Protein AF-A0A1M7YYB9-F1 (afdb_monomer)

Sequence (138 aa):
MNHHRLGKPSGFTLIELIIVIALIALMSAVVVPRLWGSYSQLKQKKKLEAFWSEVRSEALKYNQAGESFLFDSQQEQWQLLAQKTQLEILPNHPDDQFVIRADGFTQHGEVHLLVLPEKIRWKITISMPDGSVHFARY

Structure (mmCIF, N/CA/C/O backbone):
data_AF-A0A1M7YYB9-F1
#
_entry.id   AF-A0A1M7YYB9-F1
#
loop_
_atom_site.group_PDB
_atom_site.id
_atom_site.type_symbol
_atom_site.label_atom_id
_atom_site.label_alt_id
_atom_site.label_comp_id
_atom_site.label_asym_id
_atom_site.label_entity_id
_atom_site.label_seq_id
_atom_site.pdbx_PDB_ins_code
_atom_site.Cartn_x
_atom_site.Cartn_y
_atom_site.Cartn_z
_atom_site.occupancy
_atom_site.B_iso_or_equiv
_atom_site.auth_seq_id
_atom_site.auth_comp_id
_atom_site.auth_asym_id
_atom_site.auth_atom_id
_atom_site.pdbx_PDB_model_num
ATOM 1 N N . MET A 1 1 ? 65.822 -27.241 -27.967 1.00 44.94 1 MET A N 1
ATOM 2 C CA . MET A 1 1 ? 65.559 -25.812 -28.255 1.00 44.94 1 MET A CA 1
ATOM 3 C C . MET A 1 1 ? 64.052 -25.620 -28.266 1.00 44.94 1 MET A C 1
ATOM 5 O O . MET A 1 1 ? 63.400 -26.099 -29.181 1.00 44.94 1 MET A O 1
ATOM 9 N N . ASN A 1 2 ? 63.493 -25.023 -27.209 1.00 48.59 2 ASN A N 1
ATOM 10 C CA . ASN A 1 2 ? 62.044 -24.925 -27.008 1.00 48.59 2 ASN A CA 1
ATOM 11 C C . ASN A 1 2 ? 61.558 -23.539 -27.442 1.00 48.59 2 ASN A C 1
ATOM 13 O O . ASN A 1 2 ? 61.880 -22.541 -26.802 1.00 48.59 2 ASN A O 1
ATOM 17 N N . HIS A 1 3 ? 60.772 -23.471 -28.517 1.00 56.78 3 HIS A N 1
ATOM 18 C CA . HIS A 1 3 ? 60.118 -22.239 -28.951 1.00 56.78 3 HIS A CA 1
ATOM 19 C C . HIS A 1 3 ? 58.853 -22.000 -28.116 1.00 56.78 3 HIS A C 1
ATOM 21 O O . HIS A 1 3 ? 57.798 -22.564 -28.397 1.00 56.78 3 HIS A O 1
ATOM 27 N N . HIS A 1 4 ? 58.944 -21.152 -27.090 1.00 61.09 4 HIS A N 1
ATOM 28 C CA . HIS A 1 4 ? 57.759 -20.560 -26.468 1.00 61.09 4 HIS A CA 1
ATOM 29 C C . HIS A 1 4 ? 57.131 -19.564 -27.453 1.00 61.09 4 HIS A C 1
ATOM 31 O O . HIS A 1 4 ? 57.660 -18.478 -27.684 1.00 61.09 4 HIS A O 1
ATOM 37 N N . ARG A 1 5 ? 56.001 -19.940 -28.059 1.00 67.38 5 ARG A N 1
ATOM 38 C CA . ARG A 1 5 ? 55.136 -18.999 -28.778 1.00 67.38 5 ARG A CA 1
ATOM 39 C C . ARG A 1 5 ? 54.394 -18.160 -27.740 1.00 67.38 5 ARG A C 1
ATOM 41 O O . ARG A 1 5 ? 53.404 -18.609 -27.175 1.00 67.38 5 ARG A O 1
ATOM 48 N N . LEU A 1 6 ? 54.893 -16.957 -27.477 1.00 66.06 6 LEU A N 1
ATOM 49 C CA . LEU A 1 6 ? 54.175 -15.950 -26.700 1.00 66.06 6 LEU A CA 1
ATOM 50 C C . LEU A 1 6 ? 52.933 -15.532 -27.500 1.00 66.06 6 LEU A C 1
ATOM 52 O O . LEU A 1 6 ? 53.046 -14.911 -28.558 1.00 66.06 6 LEU A O 1
ATOM 56 N N . GLY A 1 7 ? 51.752 -15.937 -27.028 1.00 66.69 7 GLY A N 1
ATOM 57 C CA . GLY A 1 7 ? 50.474 -15.483 -27.569 1.00 66.69 7 GLY A CA 1
ATOM 58 C C . GLY A 1 7 ? 50.398 -13.960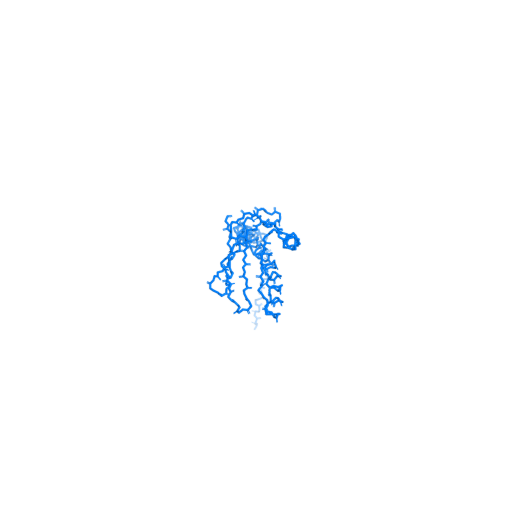 -27.502 1.00 66.69 7 GLY A C 1
ATOM 59 O O . GLY A 1 7 ? 50.664 -13.360 -26.463 1.00 66.69 7 GLY A O 1
ATOM 60 N N . LYS A 1 8 ? 50.094 -13.327 -28.634 1.00 70.88 8 LYS A N 1
ATOM 61 C CA . LYS A 1 8 ? 50.002 -11.871 -28.749 1.00 70.88 8 LYS A CA 1
ATOM 62 C C . LYS A 1 8 ? 48.779 -11.402 -27.944 1.00 70.88 8 LYS A C 1
ATOM 64 O O . LYS A 1 8 ? 47.698 -11.938 -28.187 1.00 70.88 8 LYS A O 1
ATOM 69 N N . PRO A 1 9 ? 48.902 -10.442 -27.012 1.00 64.06 9 PRO A N 1
ATOM 70 C CA . PRO A 1 9 ? 47.738 -9.923 -26.306 1.00 64.06 9 PRO A CA 1
ATOM 71 C C . PRO A 1 9 ? 46.824 -9.216 -27.316 1.00 64.06 9 PRO A C 1
ATOM 73 O O . PRO A 1 9 ? 47.234 -8.245 -27.954 1.00 64.06 9 PRO A O 1
ATOM 76 N N . SER A 1 10 ? 45.605 -9.728 -27.511 1.00 73.88 10 SER A N 1
ATOM 77 C CA . SER A 1 10 ? 44.586 -9.063 -28.323 1.00 73.88 10 SER A CA 1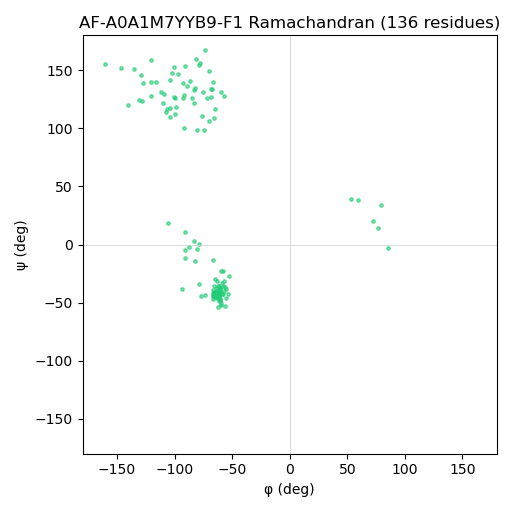
ATOM 78 C C . SER A 1 10 ? 44.001 -7.907 -27.514 1.00 73.88 10 SER A C 1
ATOM 80 O O . SER A 1 10 ? 43.334 -8.128 -26.504 1.00 73.88 10 SER A O 1
ATOM 82 N N . GLY A 1 11 ? 44.292 -6.676 -27.929 1.00 77.56 11 GLY A N 1
ATOM 83 C CA . GLY A 1 11 ? 43.651 -5.484 -27.380 1.00 77.56 11 GLY A CA 1
ATOM 84 C C . GLY A 1 11 ? 42.189 -5.399 -27.813 1.00 77.56 11 GLY A C 1
ATOM 85 O O . GLY A 1 11 ? 41.833 -5.860 -28.895 1.00 77.56 11 GLY A O 1
ATOM 86 N N . PHE A 1 12 ? 41.359 -4.802 -26.963 1.00 82.44 12 PHE A N 1
ATOM 87 C CA . PHE A 1 12 ? 39.955 -4.537 -27.261 1.00 82.44 12 PHE A CA 1
ATOM 88 C C . PHE A 1 12 ? 39.838 -3.477 -28.361 1.00 82.44 12 PHE A C 1
ATOM 90 O O . PHE A 1 12 ? 40.523 -2.451 -28.319 1.00 82.44 12 PHE A O 1
ATOM 97 N N . THR A 1 13 ? 38.987 -3.718 -29.351 1.00 91.31 13 THR A N 1
ATOM 98 C CA . THR A 1 13 ? 38.773 -2.790 -30.463 1.00 91.31 13 THR A CA 1
ATOM 99 C C . THR A 1 13 ? 37.640 -1.808 -30.161 1.00 91.31 13 THR A C 1
ATOM 101 O O . THR A 1 13 ? 36.701 -2.096 -29.419 1.00 91.31 13 THR A O 1
ATOM 104 N N . LEU A 1 14 ? 37.687 -0.627 -30.784 1.00 93.38 14 LEU A N 1
ATOM 105 C CA . LEU A 1 14 ? 36.615 0.366 -30.661 1.00 93.38 14 LEU A CA 1
ATOM 106 C C . LEU A 1 14 ? 35.272 -0.172 -31.187 1.00 93.38 14 LEU A C 1
ATOM 108 O O . LEU A 1 14 ? 34.222 0.131 -30.626 1.00 93.38 14 LEU A O 1
ATOM 112 N N . ILE A 1 15 ? 35.304 -0.983 -32.248 1.00 93.81 15 ILE A N 1
ATOM 113 C CA . ILE A 1 15 ? 34.095 -1.570 -32.831 1.00 93.81 15 ILE A CA 1
ATOM 114 C C . ILE A 1 15 ? 33.438 -2.574 -31.878 1.00 93.81 15 ILE A C 1
ATOM 116 O O . ILE A 1 15 ? 32.217 -2.557 -31.739 1.00 93.81 15 ILE A O 1
ATOM 120 N N . GLU A 1 16 ? 34.223 -3.383 -31.160 1.00 92.94 16 GLU A N 1
ATOM 121 C CA . GLU A 1 16 ? 33.697 -4.279 -30.124 1.00 92.94 16 GLU A CA 1
ATOM 122 C C . GLU A 1 16 ? 33.003 -3.488 -29.013 1.00 92.94 16 GLU A C 1
ATOM 124 O O . GLU A 1 16 ? 31.903 -3.859 -28.604 1.00 92.94 16 GLU A O 1
ATOM 129 N N . LEU A 1 17 ? 33.568 -2.349 -28.588 1.00 94.00 17 LEU A N 1
ATOM 130 C CA . LEU A 1 17 ? 32.912 -1.481 -27.607 1.00 94.00 17 LEU A CA 1
ATOM 131 C C . LEU A 1 17 ? 31.561 -0.975 -28.114 1.00 94.00 17 LEU A C 1
ATOM 133 O O . LEU A 1 17 ? 30.568 -1.041 -27.393 1.00 94.00 17 LEU A O 1
ATOM 137 N N . ILE A 1 18 ? 31.530 -0.474 -29.352 1.00 96.88 18 ILE A N 1
ATOM 138 C CA . ILE A 1 18 ? 30.331 0.111 -29.961 1.00 96.88 18 ILE A CA 1
ATOM 139 C C . ILE A 1 18 ? 29.223 -0.937 -30.099 1.00 96.88 18 ILE A C 1
ATOM 141 O O . ILE A 1 18 ? 28.062 -0.652 -29.806 1.00 96.88 18 ILE A O 1
ATOM 145 N N . ILE A 1 19 ? 29.567 -2.164 -30.491 1.00 96.25 19 ILE A N 1
ATOM 146 C CA . ILE A 1 19 ? 28.597 -3.259 -30.581 1.00 96.25 19 ILE A CA 1
ATOM 147 C C . ILE A 1 19 ? 28.047 -3.599 -29.191 1.00 96.25 19 ILE A C 1
ATOM 149 O O . ILE A 1 19 ? 26.835 -3.730 -29.034 1.00 96.25 19 ILE A O 1
ATOM 153 N N . VAL A 1 20 ? 28.900 -3.682 -28.165 1.00 96.44 20 VAL A N 1
ATOM 154 C CA . VAL A 1 20 ? 28.463 -3.979 -26.791 1.00 96.44 20 VAL A CA 1
ATOM 155 C C . VAL A 1 20 ? 27.515 -2.904 -26.261 1.00 96.44 20 VAL A C 1
ATOM 157 O O . VAL A 1 20 ? 26.437 -3.237 -25.770 1.00 96.44 20 VAL A O 1
ATOM 160 N N . ILE A 1 21 ? 27.856 -1.619 -26.398 1.00 96.62 21 ILE A N 1
ATOM 161 C CA . ILE A 1 21 ? 26.969 -0.537 -25.938 1.00 96.62 21 ILE A CA 1
ATOM 162 C C . ILE A 1 21 ? 25.663 -0.497 -26.740 1.00 96.62 21 ILE A C 1
ATOM 164 O O . ILE A 1 21 ? 24.609 -0.253 -26.156 1.00 96.62 21 ILE A O 1
ATOM 168 N N . ALA A 1 22 ? 25.700 -0.794 -28.046 1.00 97.25 22 ALA A N 1
ATOM 169 C CA . ALA A 1 22 ? 24.500 -0.866 -28.874 1.00 97.25 22 ALA A CA 1
ATOM 170 C C . ALA A 1 22 ? 23.575 -2.002 -28.413 1.00 97.25 22 ALA A C 1
ATOM 172 O O . ALA A 1 22 ? 22.371 -1.799 -28.267 1.00 97.25 22 ALA A O 1
ATOM 173 N N . LEU A 1 23 ? 24.133 -3.176 -28.104 1.00 97.69 23 LEU A N 1
ATOM 174 C CA . LEU A 1 23 ? 23.375 -4.305 -27.562 1.00 97.69 23 LEU A CA 1
ATOM 175 C C . LEU A 1 23 ? 22.790 -3.994 -26.176 1.00 97.69 23 LEU A C 1
ATOM 177 O O . LEU A 1 23 ? 21.615 -4.278 -25.938 1.00 97.69 23 LEU A O 1
ATOM 181 N N . ILE A 1 24 ? 23.556 -3.354 -25.284 1.00 97.06 24 ILE A N 1
ATOM 182 C CA . ILE A 1 24 ? 23.062 -2.922 -23.964 1.00 97.06 24 ILE A CA 1
ATOM 183 C C . ILE A 1 24 ? 21.912 -1.923 -24.119 1.00 97.06 24 ILE A C 1
ATOM 185 O O . ILE A 1 24 ? 20.905 -2.042 -23.417 1.00 97.06 24 ILE A O 1
ATOM 189 N N . ALA A 1 25 ? 22.025 -0.962 -25.039 1.00 97.00 25 ALA A N 1
ATOM 190 C CA . ALA A 1 25 ? 20.979 0.022 -25.296 1.00 97.00 25 ALA A CA 1
ATOM 191 C C . ALA A 1 25 ? 19.694 -0.641 -25.815 1.00 97.00 25 ALA A C 1
ATOM 193 O O . ALA A 1 25 ? 18.608 -0.357 -25.305 1.00 97.00 25 ALA A O 1
ATOM 194 N N . LEU A 1 26 ? 19.818 -1.578 -26.762 1.00 96.62 26 LEU A N 1
ATOM 195 C CA . LEU A 1 26 ? 18.691 -2.343 -27.301 1.00 96.62 26 LEU A CA 1
ATOM 196 C C . LEU A 1 26 ? 17.974 -3.152 -26.211 1.00 96.62 26 LEU A C 1
ATOM 198 O O . LEU A 1 26 ? 16.748 -3.109 -26.116 1.00 96.62 26 LEU A O 1
ATOM 202 N N . MET A 1 27 ? 18.720 -3.851 -25.351 1.00 96.50 27 MET A N 1
ATOM 203 C CA . MET A 1 27 ? 18.129 -4.606 -24.239 1.00 96.50 27 MET A CA 1
ATOM 204 C C . MET A 1 27 ? 17.470 -3.679 -23.209 1.00 96.50 27 MET A C 1
ATOM 206 O O . MET A 1 27 ? 16.337 -3.915 -22.780 1.00 96.50 27 MET A O 1
ATOM 210 N N . SER A 1 28 ? 18.154 -2.595 -22.836 1.00 96.25 28 SER A N 1
ATOM 211 C CA . SER A 1 28 ? 17.677 -1.643 -21.825 1.00 96.25 28 SER A CA 1
ATOM 212 C C . SER A 1 28 ? 16.376 -0.959 -22.243 1.00 96.25 28 SER A C 1
ATOM 214 O O . SER A 1 28 ? 15.506 -0.757 -21.396 1.00 96.25 28 SER A O 1
ATOM 216 N N . ALA A 1 29 ? 16.201 -0.678 -23.539 1.00 94.56 29 ALA A N 1
ATOM 217 C CA . ALA A 1 29 ? 14.987 -0.066 -24.079 1.00 94.56 29 ALA A CA 1
ATOM 218 C C . ALA A 1 29 ? 13.710 -0.872 -23.769 1.00 94.56 29 ALA A C 1
ATOM 220 O O . ALA A 1 29 ? 12.646 -0.287 -23.577 1.00 94.56 29 ALA A O 1
ATOM 221 N N . VAL A 1 30 ? 13.807 -2.203 -23.671 1.00 93.38 30 VAL A N 1
ATOM 222 C CA . VAL A 1 30 ? 12.660 -3.078 -23.370 1.00 93.38 30 VAL A CA 1
ATOM 223 C C . VAL A 1 30 ? 12.537 -3.365 -21.872 1.00 93.38 30 VAL A C 1
ATOM 225 O O . VAL A 1 30 ? 11.428 -3.435 -21.336 1.00 93.38 30 VAL A O 1
ATOM 228 N N . VAL A 1 31 ? 13.663 -3.546 -21.181 1.00 93.50 31 VAL A N 1
ATOM 229 C CA . VAL A 1 31 ? 13.679 -3.989 -19.778 1.00 93.50 31 VAL A CA 1
ATOM 230 C C . VAL A 1 31 ? 13.329 -2.856 -18.812 1.00 93.50 31 VAL A C 1
ATOM 232 O O . VAL A 1 31 ? 12.514 -3.057 -17.909 1.00 93.50 31 VAL A O 1
ATOM 235 N N . VAL A 1 32 ? 13.890 -1.658 -19.002 1.00 92.81 32 VAL A N 1
ATOM 236 C CA . VAL A 1 32 ? 13.733 -0.538 -18.056 1.00 92.81 32 VAL A CA 1
ATOM 237 C C . VAL A 1 32 ? 12.265 -0.118 -17.868 1.00 92.81 32 VAL A C 1
ATOM 239 O O . VAL A 1 32 ? 11.832 -0.037 -16.714 1.00 92.81 32 VAL A O 1
ATOM 242 N N . PRO A 1 33 ? 11.446 0.071 -18.927 1.00 89.44 33 PRO A N 1
ATOM 243 C CA . PRO A 1 33 ? 10.039 0.447 -18.755 1.00 89.44 33 PRO A CA 1
ATOM 244 C C . PRO A 1 33 ? 9.224 -0.594 -17.974 1.00 89.44 33 PRO A C 1
ATOM 246 O O . PRO A 1 33 ? 8.379 -0.237 -17.151 1.00 89.44 33 PRO A O 1
ATOM 249 N N . ARG A 1 34 ? 9.502 -1.889 -18.187 1.00 88.94 34 ARG A N 1
ATOM 250 C CA . ARG A 1 34 ? 8.823 -2.988 -17.481 1.00 88.94 34 ARG A CA 1
ATOM 251 C C . ARG A 1 34 ? 9.144 -2.980 -15.988 1.00 88.94 34 ARG A C 1
ATOM 253 O O . ARG A 1 34 ? 8.238 -3.111 -15.168 1.00 88.94 34 ARG A O 1
ATOM 260 N N . LEU A 1 35 ? 10.416 -2.787 -15.636 1.00 89.88 35 LEU A N 1
ATOM 261 C CA . LEU A 1 35 ? 10.846 -2.709 -14.239 1.00 89.88 35 LEU A CA 1
ATOM 262 C C . LEU A 1 35 ? 10.238 -1.501 -13.521 1.00 89.88 35 LEU A C 1
ATOM 264 O O . LEU A 1 35 ? 9.808 -1.628 -12.375 1.00 89.88 35 LEU A O 1
ATOM 268 N N . TRP A 1 36 ? 10.148 -0.353 -14.197 1.00 89.19 36 TRP A N 1
ATOM 269 C CA . TRP A 1 36 ? 9.558 0.854 -13.620 1.00 89.19 36 TRP A CA 1
ATOM 270 C C . TRP A 1 36 ? 8.085 0.660 -13.239 1.00 89.19 36 TRP A C 1
ATOM 272 O O . TRP A 1 36 ? 7.667 1.035 -12.140 1.00 89.19 36 TRP A O 1
ATOM 282 N N . GLY A 1 37 ? 7.308 0.008 -14.112 1.00 86.12 37 GLY A N 1
ATOM 283 C CA . GLY A 1 37 ? 5.915 -0.348 -13.840 1.00 86.12 37 GLY A CA 1
ATOM 284 C C . GLY A 1 37 ? 5.776 -1.188 -12.569 1.00 86.12 37 GLY A C 1
ATOM 285 O O . GLY A 1 37 ? 5.059 -0.794 -11.647 1.00 86.12 37 GLY A O 1
ATOM 286 N N . SER A 1 38 ? 6.523 -2.290 -12.470 1.00 86.88 38 SER A N 1
ATOM 287 C CA . SER A 1 38 ? 6.508 -3.167 -11.291 1.00 86.88 38 SER A CA 1
ATOM 288 C C . SER A 1 38 ? 6.959 -2.449 -10.018 1.00 86.88 38 SER A C 1
ATOM 290 O O . SER A 1 38 ? 6.319 -2.571 -8.974 1.00 86.88 38 SER A O 1
ATOM 292 N N . TYR A 1 39 ? 8.025 -1.650 -10.097 1.00 88.94 39 TYR A N 1
ATOM 293 C CA . TYR A 1 39 ? 8.540 -0.903 -8.951 1.00 88.94 39 TYR A CA 1
ATOM 294 C C . TYR A 1 39 ? 7.515 0.099 -8.407 1.00 88.94 39 TYR A C 1
ATOM 296 O O . TYR A 1 39 ? 7.312 0.183 -7.194 1.00 88.94 39 TYR A O 1
ATOM 304 N N . SER A 1 40 ? 6.819 0.818 -9.294 1.00 88.88 40 SER A N 1
ATOM 305 C CA . SER A 1 40 ? 5.780 1.772 -8.893 1.00 88.88 40 SER A CA 1
ATOM 306 C C . SER A 1 40 ? 4.622 1.093 -8.152 1.00 88.88 40 SER A C 1
ATOM 308 O O . SER A 1 40 ? 4.193 1.581 -7.108 1.00 88.88 40 SER A O 1
ATOM 310 N N . GLN A 1 41 ? 4.179 -0.080 -8.618 1.00 89.69 41 GLN A N 1
ATOM 311 C CA . GLN A 1 41 ? 3.119 -0.851 -7.965 1.00 89.69 41 GLN A CA 1
ATOM 312 C C . GLN A 1 41 ? 3.550 -1.371 -6.592 1.00 89.69 41 GLN A C 1
ATOM 314 O O . GLN A 1 41 ? 2.780 -1.292 -5.639 1.00 89.69 41 GLN A O 1
ATOM 319 N N . LEU A 1 42 ? 4.785 -1.865 -6.462 1.00 90.62 42 LEU A N 1
ATOM 320 C CA . LEU A 1 42 ? 5.326 -2.300 -5.172 1.00 90.62 42 LEU A CA 1
ATOM 321 C C . LEU A 1 42 ? 5.412 -1.136 -4.183 1.00 90.62 42 LEU A C 1
ATOM 323 O O . LEU A 1 42 ? 5.057 -1.291 -3.017 1.00 90.62 42 LEU A O 1
ATOM 327 N N . LYS A 1 43 ? 5.841 0.044 -4.644 1.00 92.56 43 LYS A N 1
ATOM 328 C CA . LYS A 1 43 ? 5.878 1.254 -3.817 1.00 92.56 43 LYS A CA 1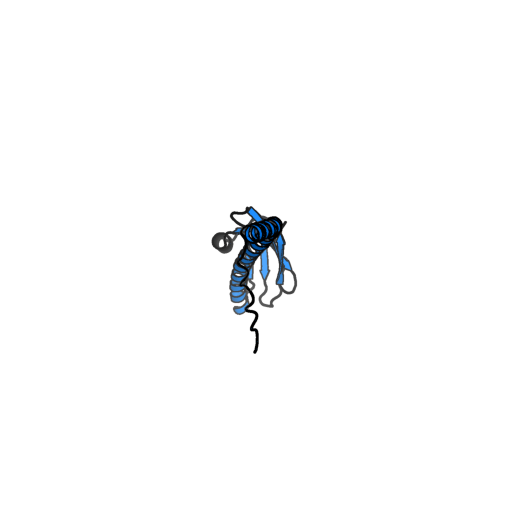
ATOM 329 C C . LYS A 1 43 ? 4.479 1.658 -3.344 1.00 92.56 43 LYS A C 1
ATOM 331 O O . LYS A 1 43 ? 4.333 2.034 -2.187 1.00 92.56 43 LYS A O 1
ATOM 336 N N . GLN A 1 44 ? 3.466 1.554 -4.208 1.00 93.00 44 GLN A N 1
ATOM 337 C CA . GLN A 1 44 ? 2.067 1.795 -3.835 1.00 93.00 44 GLN A CA 1
ATOM 338 C C . GLN A 1 44 ? 1.607 0.787 -2.780 1.00 93.00 44 GLN A C 1
ATOM 340 O O . GLN A 1 44 ? 1.204 1.202 -1.699 1.00 93.00 44 GLN A O 1
ATOM 345 N N . LYS A 1 45 ? 1.759 -0.520 -3.035 1.00 92.62 45 LYS A N 1
ATOM 346 C CA . LYS A 1 45 ? 1.378 -1.580 -2.085 1.00 92.62 45 LYS A CA 1
ATOM 347 C C . LYS A 1 45 ? 2.016 -1.396 -0.711 1.00 92.62 45 LYS A C 1
ATOM 349 O O . LYS A 1 45 ? 1.311 -1.468 0.283 1.00 92.62 45 LYS A O 1
ATOM 354 N N . LYS A 1 46 ? 3.302 -1.042 -0.650 1.00 94.06 46 LYS A N 1
ATOM 355 C CA . LYS A 1 46 ? 3.989 -0.751 0.619 1.00 94.06 46 LYS A CA 1
ATOM 356 C C . LYS A 1 46 ? 3.333 0.373 1.426 1.00 94.06 46 LYS A C 1
ATOM 358 O O . LYS A 1 46 ? 3.321 0.297 2.649 1.00 94.06 46 LYS A O 1
ATOM 363 N N . LYS A 1 47 ? 2.794 1.412 0.775 1.00 94.19 47 LYS A N 1
ATOM 364 C CA . LYS A 1 47 ? 2.060 2.485 1.473 1.00 94.19 47 LYS A CA 1
ATOM 365 C C . LYS A 1 47 ? 0.761 1.958 2.076 1.00 94.19 47 LYS A C 1
ATOM 367 O O . LYS A 1 47 ? 0.471 2.254 3.229 1.00 94.19 47 LYS A O 1
ATOM 372 N N . LEU A 1 48 ? 0.016 1.153 1.314 1.00 94.25 48 LEU A N 1
ATOM 373 C CA . LEU A 1 48 ? -1.218 0.523 1.788 1.00 94.25 48 LEU A CA 1
ATOM 374 C C . LEU A 1 48 ? -0.945 -0.441 2.945 1.00 94.25 48 LEU A C 1
ATOM 376 O O . LEU A 1 48 ? -1.672 -0.429 3.929 1.00 94.25 48 LEU A O 1
ATOM 380 N N . GLU A 1 49 ? 0.115 -1.241 2.845 1.00 94.50 49 GLU A N 1
ATOM 381 C CA . GLU A 1 49 ? 0.554 -2.151 3.904 1.00 94.50 49 GLU A CA 1
ATOM 382 C C . GLU A 1 49 ? 0.962 -1.387 5.166 1.00 94.50 49 GLU A C 1
ATOM 384 O O . GLU A 1 49 ? 0.582 -1.789 6.259 1.00 94.50 49 GLU A O 1
ATOM 389 N N . ALA A 1 50 ? 1.682 -0.267 5.033 1.00 94.94 50 ALA A N 1
ATOM 390 C CA . ALA A 1 50 ? 2.058 0.573 6.168 1.00 94.94 50 ALA A CA 1
ATOM 391 C C . ALA A 1 50 ? 0.832 1.185 6.862 1.00 94.94 50 ALA A C 1
ATOM 393 O O . ALA A 1 50 ? 0.733 1.133 8.086 1.00 94.94 50 ALA A O 1
ATOM 394 N N . PHE A 1 51 ? -0.120 1.711 6.085 1.00 95.06 51 PHE A N 1
ATOM 395 C CA . PHE A 1 51 ? -1.394 2.204 6.606 1.00 95.06 51 PHE A CA 1
ATOM 396 C C . PHE A 1 51 ? -2.167 1.095 7.328 1.00 95.06 51 PHE A C 1
ATOM 398 O O . PHE A 1 51 ? -2.529 1.247 8.493 1.00 95.06 51 PHE A O 1
ATOM 405 N N . TRP A 1 52 ? -2.361 -0.049 6.666 1.00 93.69 52 TRP A N 1
ATOM 406 C CA . TRP A 1 52 ? -3.101 -1.174 7.230 1.00 93.69 52 TRP A CA 1
ATOM 407 C C . TRP A 1 52 ? -2.428 -1.756 8.475 1.00 93.69 52 TRP A C 1
ATOM 409 O O . TRP A 1 52 ? -3.107 -2.127 9.428 1.00 93.69 52 TRP A O 1
ATOM 419 N N . SER A 1 53 ? -1.097 -1.821 8.497 1.00 94.12 53 SER A N 1
ATOM 420 C CA . SER A 1 53 ? -0.342 -2.300 9.654 1.00 94.12 53 SER A CA 1
ATOM 421 C C . SER A 1 53 ? -0.588 -1.439 10.889 1.00 94.12 53 SER A C 1
ATOM 423 O O . SER A 1 53 ? -0.667 -1.981 11.988 1.00 94.12 53 SER A O 1
ATOM 425 N N . GLU A 1 54 ? -0.719 -0.122 10.730 1.00 93.88 54 GLU A N 1
ATOM 426 C CA . GLU A 1 54 ? -1.009 0.778 11.847 1.00 93.88 54 GLU A CA 1
ATOM 427 C C . GLU A 1 54 ? -2.470 0.655 12.300 1.00 93.88 54 GLU A C 1
ATOM 429 O O . GLU A 1 54 ? -2.722 0.498 13.492 1.00 93.88 54 GLU A O 1
ATOM 434 N N . VAL A 1 55 ? -3.428 0.598 11.363 1.00 92.88 55 VAL A N 1
ATOM 435 C CA . VAL A 1 55 ? -4.846 0.322 11.681 1.00 92.88 55 VAL A CA 1
ATOM 436 C C . VAL A 1 55 ? -4.981 -0.989 12.458 1.00 92.88 55 VAL A C 1
ATOM 438 O O . VAL A 1 55 ? -5.650 -1.053 13.487 1.00 92.88 55 VAL A O 1
ATOM 441 N N 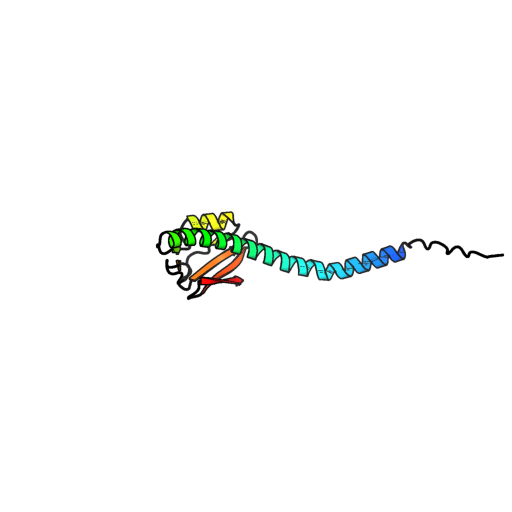. ARG A 1 56 ? -4.293 -2.041 12.003 1.00 91.38 56 ARG A N 1
ATOM 442 C CA . ARG A 1 56 ? -4.284 -3.346 12.665 1.00 91.38 56 ARG A CA 1
ATOM 443 C C . ARG A 1 56 ? -3.615 -3.288 14.036 1.00 91.38 56 ARG A C 1
ATOM 445 O O . ARG A 1 56 ? -4.107 -3.923 14.961 1.00 91.38 56 ARG A O 1
ATOM 452 N N . SER A 1 57 ? -2.506 -2.564 14.169 1.00 92.12 57 SER A N 1
ATOM 453 C CA . SER A 1 57 ? -1.819 -2.362 15.450 1.00 92.12 57 SER A CA 1
ATOM 454 C C . SER A 1 57 ? -2.750 -1.722 16.479 1.00 92.12 57 SER A C 1
ATOM 456 O O . SER A 1 57 ? -2.823 -2.185 17.616 1.00 92.12 57 SER A O 1
ATOM 458 N N . GLU A 1 58 ? -3.525 -0.721 16.065 1.00 91.94 58 GLU A N 1
ATOM 459 C CA . GLU A 1 58 ? -4.516 -0.086 16.928 1.00 91.94 58 GLU A CA 1
ATOM 460 C C . GLU A 1 58 ? -5.656 -1.049 17.278 1.00 91.94 58 GLU A C 1
ATOM 462 O O . GLU A 1 58 ? -5.958 -1.233 18.453 1.00 91.94 58 GLU A O 1
ATOM 467 N N . ALA A 1 59 ? -6.212 -1.764 16.295 1.00 90.12 59 ALA A N 1
ATOM 468 C CA . ALA A 1 59 ? -7.249 -2.771 16.528 1.00 90.12 59 ALA A CA 1
ATOM 469 C C . ALA A 1 59 ? -6.817 -3.861 17.526 1.00 90.12 59 ALA A C 1
ATOM 471 O O . ALA A 1 59 ? -7.615 -4.325 18.341 1.00 90.12 59 ALA A O 1
ATOM 472 N N . LEU A 1 60 ? -5.541 -4.263 17.500 1.00 89.50 60 LEU A N 1
ATOM 473 C CA . LEU A 1 60 ? -4.991 -5.230 18.450 1.00 89.50 60 LEU A CA 1
ATOM 474 C C . LEU A 1 60 ? -5.030 -4.723 19.898 1.00 89.50 60 LEU A C 1
ATOM 476 O O . LEU A 1 60 ? -5.209 -5.543 20.796 1.00 89.50 60 LEU A O 1
ATOM 4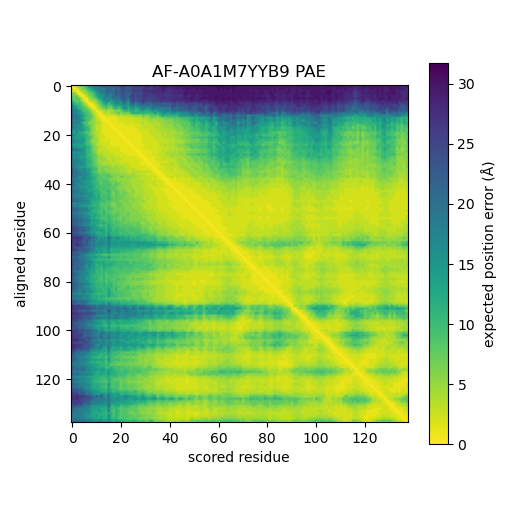80 N N . LYS A 1 61 ? -4.911 -3.411 20.143 1.00 91.31 61 LYS A N 1
ATOM 481 C CA . LYS A 1 61 ? -5.006 -2.840 21.499 1.00 91.31 61 LYS A CA 1
ATOM 482 C C . LYS A 1 61 ? -6.415 -2.993 22.073 1.00 91.31 61 LYS A C 1
ATOM 484 O O . LYS A 1 61 ? -6.552 -3.412 23.218 1.00 91.31 61 LYS A O 1
ATOM 489 N N . TYR A 1 62 ? -7.445 -2.735 21.264 1.00 89.69 62 TYR A N 1
ATOM 490 C CA . TYR A 1 62 ? -8.845 -2.947 21.657 1.00 89.69 62 TYR A CA 1
ATOM 491 C C . TYR A 1 62 ? -9.124 -4.424 21.939 1.00 89.69 62 TYR A C 1
ATOM 493 O O . TYR A 1 62 ? -9.648 -4.766 22.996 1.00 89.69 62 TYR A O 1
ATOM 501 N N . ASN A 1 63 ? -8.664 -5.316 21.057 1.00 85.81 63 ASN A N 1
ATOM 502 C CA . ASN A 1 63 ? -8.827 -6.757 21.254 1.00 85.81 63 ASN A CA 1
ATOM 503 C C . ASN A 1 63 ? -8.136 -7.255 22.538 1.00 85.81 63 ASN A C 1
ATOM 505 O O . ASN A 1 63 ? -8.696 -8.084 23.251 1.00 85.81 63 ASN A O 1
ATOM 509 N N . GLN A 1 64 ? -6.948 -6.735 22.874 1.00 87.38 64 GLN A N 1
ATOM 510 C CA . GLN A 1 64 ? -6.257 -7.053 24.134 1.00 87.38 64 GLN A CA 1
ATOM 511 C C . GLN A 1 64 ? -7.015 -6.560 25.374 1.00 87.38 64 GLN A C 1
ATOM 513 O O . GLN A 1 64 ? -6.921 -7.186 26.428 1.00 87.38 64 GLN A O 1
ATOM 518 N N . ALA A 1 65 ? -7.780 -5.474 25.249 1.00 89.12 65 ALA A N 1
ATOM 519 C CA . ALA A 1 65 ? -8.670 -4.972 26.293 1.00 89.12 65 ALA A CA 1
ATOM 520 C C . ALA A 1 65 ? -10.017 -5.723 26.362 1.00 89.12 65 ALA A C 1
ATOM 522 O O . ALA A 1 65 ? -10.818 -5.461 27.256 1.00 89.12 65 ALA A O 1
ATOM 523 N N . GLY A 1 66 ? -10.270 -6.669 25.447 1.00 88.25 66 GLY A N 1
ATOM 524 C CA . GLY A 1 66 ? -11.552 -7.368 25.329 1.00 88.25 66 GLY A CA 1
ATOM 525 C C . GLY A 1 66 ? -12.650 -6.535 24.657 1.00 88.25 66 GLY A C 1
ATOM 526 O O . GLY A 1 66 ? -13.824 -6.897 24.727 1.00 88.25 66 GLY A O 1
ATOM 527 N N . GLU A 1 67 ? -12.285 -5.433 24.002 1.00 91.06 67 GLU A N 1
ATOM 528 C CA . GLU A 1 67 ? -13.198 -4.520 23.320 1.00 91.06 67 GLU A CA 1
ATOM 529 C C . GLU A 1 67 ? -13.202 -4.762 21.807 1.00 91.06 67 GLU A C 1
ATOM 531 O O . GLU A 1 67 ? -12.226 -5.229 21.221 1.00 91.06 67 GLU A O 1
ATOM 536 N N . SER A 1 68 ? -14.324 -4.443 21.158 1.00 89.44 68 SER A N 1
ATOM 537 C CA . SER A 1 68 ? -14.408 -4.500 19.696 1.00 89.44 68 SER A CA 1
ATOM 538 C C . SER A 1 68 ? -13.854 -3.215 19.096 1.00 89.44 68 SER A C 1
ATOM 540 O O . SER A 1 68 ? -14.219 -2.118 19.510 1.00 89.44 68 SER A O 1
ATOM 542 N N . PHE A 1 69 ? -13.009 -3.355 18.086 1.00 91.31 69 PHE A N 1
ATOM 543 C CA . PHE A 1 69 ? -12.501 -2.239 17.311 1.00 91.31 69 PHE A CA 1
ATOM 544 C C . PHE A 1 69 ? -13.490 -1.873 16.203 1.00 91.31 69 PHE A C 1
ATOM 546 O O . PHE A 1 69 ? -13.852 -2.724 15.389 1.00 91.31 69 PHE A O 1
ATOM 553 N N . LEU A 1 70 ? -13.893 -0.603 16.155 1.00 90.94 70 LEU A N 1
ATOM 554 C CA . LEU A 1 70 ? -14.675 -0.029 15.064 1.00 90.94 70 LEU A CA 1
ATOM 555 C C . LEU A 1 70 ? -13.769 0.878 14.234 1.00 90.94 70 LEU A C 1
ATOM 557 O O . LEU A 1 70 ? -13.292 1.908 14.714 1.00 90.94 70 LEU A O 1
ATOM 561 N N . PHE A 1 71 ? -13.576 0.510 12.976 1.00 92.12 71 PHE A N 1
ATOM 562 C CA . PHE A 1 71 ? -13.024 1.412 11.984 1.00 92.12 71 PHE A CA 1
ATOM 563 C C . PHE A 1 71 ? -14.154 2.183 11.316 1.00 92.12 71 PHE A C 1
ATOM 565 O O . PHE A 1 71 ? -15.158 1.594 10.919 1.00 92.12 71 PHE A O 1
ATOM 572 N N . ASP A 1 72 ? -13.950 3.482 11.142 1.00 90.56 72 ASP A N 1
ATOM 573 C CA . ASP A 1 72 ? -14.839 4.351 10.383 1.00 90.56 72 ASP A CA 1
ATOM 574 C C . ASP A 1 72 ? -13.990 5.333 9.580 1.00 90.56 72 ASP A C 1
ATOM 576 O O . ASP A 1 72 ? -13.213 6.106 10.145 1.00 90.56 72 ASP A O 1
ATOM 580 N N . SER A 1 73 ? -14.140 5.286 8.257 1.00 87.75 73 SER A N 1
ATOM 581 C CA . SER A 1 73 ? -13.386 6.089 7.294 1.00 87.75 73 SER A CA 1
ATOM 582 C C . SER A 1 73 ? -13.426 7.594 7.592 1.00 87.75 73 SER A C 1
ATOM 584 O O . SER A 1 73 ? -12.483 8.312 7.253 1.00 87.75 73 SER A O 1
ATOM 586 N N . GLN A 1 74 ? -14.480 8.082 8.253 1.00 89.12 74 GLN A N 1
ATOM 587 C CA . GLN A 1 74 ? -14.675 9.499 8.547 1.00 89.12 74 GLN A CA 1
ATOM 588 C C . GLN A 1 74 ? -13.907 9.981 9.784 1.00 89.12 74 GLN A C 1
ATOM 590 O O . GLN A 1 74 ? -13.758 11.190 9.974 1.00 89.12 74 GLN A O 1
ATOM 595 N N . GLN A 1 75 ? -13.390 9.076 10.621 1.00 90.62 75 GLN A N 1
ATOM 596 C CA . GLN A 1 75 ? -12.667 9.479 11.826 1.00 90.62 75 GLN A CA 1
ATOM 597 C C . GLN A 1 75 ? -11.345 10.174 11.472 1.00 90.62 75 GLN A C 1
ATOM 599 O O . GLN A 1 75 ? -10.531 9.674 10.689 1.00 90.62 75 GLN A O 1
ATOM 604 N N . GLU A 1 76 ? -11.093 11.308 12.131 1.00 91.19 76 GLU A N 1
ATOM 605 C CA . GLU A 1 76 ? -9.920 12.157 11.889 1.00 91.19 76 GLU A CA 1
ATOM 606 C C . GLU A 1 76 ? -8.596 11.389 12.033 1.00 91.19 76 GLU A C 1
ATOM 608 O O . GLU A 1 76 ? -7.684 11.567 11.226 1.00 91.19 76 GLU A O 1
ATOM 613 N N . GLN A 1 77 ? -8.503 10.470 12.999 1.00 91.94 77 GLN A N 1
ATOM 614 C CA . GLN A 1 77 ? -7.298 9.667 13.225 1.00 91.94 77 GLN A CA 1
ATOM 615 C C . GLN A 1 77 ? -6.863 8.868 11.984 1.00 91.94 77 GLN A C 1
ATOM 617 O O . GLN A 1 77 ? -5.673 8.823 11.661 1.00 91.94 77 GLN A O 1
ATOM 622 N N . TRP A 1 78 ? -7.815 8.294 11.240 1.00 92.44 78 TRP A N 1
ATOM 623 C CA . TRP A 1 78 ? -7.522 7.495 10.049 1.00 92.44 78 TRP A CA 1
ATOM 624 C C . TRP A 1 78 ? -7.216 8.374 8.847 1.00 92.44 78 TRP A C 1
ATOM 626 O O . TRP A 1 78 ? -6.332 8.042 8.057 1.00 92.44 78 TRP A O 1
ATOM 636 N N . GLN A 1 79 ? -7.873 9.528 8.750 1.00 91.19 79 GLN A N 1
ATOM 637 C CA . GLN A 1 79 ? -7.590 10.529 7.725 1.00 91.19 79 GLN A CA 1
ATOM 638 C C . GLN A 1 79 ? -6.162 11.077 7.861 1.00 91.19 79 GLN A C 1
ATOM 640 O O . GLN A 1 79 ? -5.417 11.133 6.881 1.00 91.19 79 GLN A O 1
ATOM 645 N N . LEU A 1 80 ? -5.734 11.405 9.083 1.00 92.56 80 LEU A N 1
ATOM 646 C CA . LEU A 1 80 ? -4.370 11.859 9.368 1.00 92.56 80 LEU A CA 1
ATOM 647 C C . LEU A 1 80 ? -3.334 10.758 9.111 1.00 92.56 80 LEU A C 1
ATOM 649 O O . LEU A 1 80 ? -2.278 11.019 8.525 1.00 92.56 80 LEU A O 1
ATOM 653 N N . LEU A 1 81 ? -3.633 9.516 9.504 1.00 93.38 81 LEU A N 1
ATOM 654 C CA . LEU A 1 81 ? -2.770 8.367 9.233 1.00 93.38 81 LEU A CA 1
ATOM 655 C C . LEU A 1 81 ? -2.604 8.116 7.725 1.00 93.38 81 LEU A C 1
ATOM 657 O O . LEU A 1 81 ? -1.488 7.867 7.252 1.00 93.38 81 LEU A O 1
ATOM 661 N N . ALA A 1 82 ? -3.692 8.209 6.961 1.00 93.06 82 ALA A N 1
ATOM 662 C CA . ALA A 1 82 ? -3.656 8.099 5.510 1.00 93.06 82 ALA A CA 1
ATOM 663 C C . ALA A 1 82 ? -2.763 9.195 4.913 1.00 93.06 82 ALA A C 1
ATOM 665 O O . ALA A 1 82 ? -1.808 8.889 4.199 1.00 93.06 82 ALA A O 1
ATOM 666 N N . GLN A 1 83 ? -2.959 10.456 5.301 1.00 92.94 83 GLN A N 1
ATOM 667 C CA . GLN A 1 83 ? -2.137 11.566 4.805 1.00 92.94 83 GLN A CA 1
ATOM 668 C C . GLN A 1 83 ? -0.646 11.374 5.121 1.00 92.94 83 GLN A C 1
ATOM 670 O O . GLN A 1 83 ? 0.204 11.545 4.242 1.00 92.94 83 GLN A O 1
ATOM 675 N N . LYS A 1 84 ? -0.313 10.929 6.342 1.00 93.50 84 LYS A N 1
ATOM 676 C CA . LYS A 1 84 ? 1.066 10.612 6.756 1.00 93.50 84 LYS A CA 1
ATOM 677 C C . LYS A 1 84 ? 1.706 9.527 5.885 1.00 93.50 84 LYS A C 1
ATOM 679 O O . LYS A 1 84 ? 2.910 9.561 5.638 1.00 93.50 84 LYS A O 1
ATOM 684 N N . THR A 1 85 ? 0.909 8.581 5.395 1.00 91.50 85 THR A N 1
ATOM 685 C CA . THR A 1 85 ? 1.351 7.490 4.511 1.00 91.50 85 THR A CA 1
ATOM 686 C C . THR A 1 85 ? 1.243 7.835 3.019 1.00 91.50 85 THR A C 1
ATOM 688 O O . THR A 1 85 ? 1.466 6.974 2.166 1.00 91.50 85 THR A O 1
ATOM 691 N N . GLN A 1 86 ? 0.998 9.109 2.683 1.00 93.50 86 GLN A N 1
ATOM 692 C CA . GLN A 1 86 ? 0.775 9.594 1.315 1.00 93.50 86 GLN A CA 1
ATOM 693 C C . GLN A 1 86 ? -0.428 8.919 0.641 1.00 93.50 86 GLN A C 1
ATOM 695 O O . GLN A 1 86 ? -0.390 8.586 -0.549 1.00 93.50 86 GLN A O 1
ATOM 700 N N . LEU A 1 87 ? -1.473 8.694 1.424 1.00 94.06 87 LEU A N 1
ATOM 701 C CA . LEU A 1 87 ? -2.760 8.167 1.015 1.00 94.06 87 LEU A CA 1
ATOM 702 C C . LEU A 1 87 ? -3.850 9.185 1.357 1.00 94.06 87 LEU A C 1
ATOM 704 O O . LEU A 1 87 ? -3.691 10.036 2.227 1.00 94.06 87 LEU A O 1
ATOM 708 N N . GLU A 1 88 ? -4.978 9.066 0.687 1.00 93.00 88 GLU A N 1
ATOM 709 C CA . GLU A 1 88 ? -6.197 9.800 1.001 1.00 93.00 88 GLU A CA 1
ATOM 710 C C . GLU A 1 88 ? -7.333 8.781 1.048 1.00 93.00 88 GLU A C 1
ATOM 712 O O . GLU A 1 88 ? -7.504 8.004 0.108 1.00 93.00 88 GLU A O 1
ATOM 717 N N . ILE A 1 89 ? -8.061 8.723 2.162 1.00 90.62 89 ILE A N 1
ATOM 718 C CA . ILE A 1 89 ? -9.244 7.868 2.272 1.00 90.62 89 ILE A CA 1
ATOM 719 C C . ILE A 1 89 ? -10.354 8.547 1.482 1.00 90.62 89 ILE A C 1
ATOM 721 O O . ILE A 1 89 ? -10.584 9.741 1.641 1.00 90.62 89 ILE A O 1
ATOM 725 N N . LEU A 1 90 ? -11.028 7.791 0.623 1.00 87.31 90 LEU A N 1
ATOM 726 C CA . LEU A 1 90 ? -12.191 8.254 -0.121 1.00 87.31 90 LEU A CA 1
ATOM 727 C C . LEU A 1 90 ? -13.437 7.912 0.715 1.00 87.31 90 LEU A C 1
ATOM 729 O O . LEU A 1 90 ? -13.831 6.745 0.720 1.00 87.31 90 LEU A O 1
ATOM 733 N N . PRO A 1 91 ? -14.023 8.876 1.452 1.00 75.12 91 PRO A N 1
ATOM 734 C CA . PRO A 1 91 ? -15.158 8.606 2.330 1.00 75.12 91 PRO A CA 1
ATOM 735 C C . PRO A 1 91 ? -16.445 8.373 1.529 1.00 75.12 91 PRO A C 1
ATOM 737 O O . PRO A 1 91 ? -16.531 8.747 0.354 1.00 75.12 91 PRO A O 1
ATOM 740 N N . ASN A 1 92 ? -17.474 7.859 2.208 1.00 69.00 92 ASN A N 1
ATOM 741 C CA . ASN A 1 92 ? -18.843 7.678 1.702 1.00 69.00 92 ASN A CA 1
ATOM 742 C C . ASN A 1 92 ? -19.036 6.452 0.798 1.00 69.00 92 ASN A C 1
ATOM 744 O O . ASN A 1 92 ? -19.851 6.486 -0.129 1.00 69.00 92 ASN A O 1
ATOM 748 N N . HIS A 1 93 ? -18.314 5.364 1.067 1.00 72.44 93 HIS A N 1
ATOM 749 C CA . HIS A 1 93 ? -18.696 4.050 0.548 1.00 72.44 93 HIS A CA 1
ATOM 750 C C . HIS A 1 93 ? -19.576 3.347 1.595 1.00 72.44 93 HIS A C 1
ATOM 752 O O . HIS A 1 93 ? -19.261 3.446 2.773 1.00 72.44 93 HIS A O 1
ATOM 758 N N . PRO A 1 94 ? -20.659 2.638 1.229 1.00 72.75 94 PRO A N 1
ATOM 759 C CA . PRO A 1 94 ? -21.536 1.974 2.205 1.00 72.75 94 PRO A CA 1
ATOM 760 C C . PRO A 1 94 ? -20.821 0.961 3.118 1.00 72.75 94 PRO A C 1
ATOM 762 O O . PRO A 1 94 ? -21.305 0.690 4.211 1.00 72.75 94 PRO A O 1
ATOM 765 N N . ASP A 1 95 ? -19.672 0.444 2.679 1.00 79.94 95 ASP A N 1
ATOM 766 C CA . ASP A 1 95 ? -18.853 -0.542 3.397 1.00 79.94 95 ASP A CA 1
ATOM 767 C C . ASP A 1 95 ? -17.576 0.070 4.009 1.00 79.94 95 ASP A C 1
ATOM 769 O O . ASP A 1 95 ? -16.619 -0.647 4.299 1.00 79.94 95 ASP A O 1
ATOM 773 N N . ASP A 1 96 ? -17.527 1.397 4.178 1.00 83.31 96 ASP A N 1
ATOM 774 C CA . ASP A 1 96 ? -16.345 2.121 4.671 1.00 83.31 96 ASP A CA 1
ATOM 775 C C . ASP A 1 96 ? -16.146 2.062 6.196 1.00 83.31 96 ASP A C 1
ATOM 777 O O . ASP A 1 96 ? -15.161 2.591 6.729 1.00 83.31 96 ASP A O 1
ATOM 781 N N . GLN A 1 97 ? -17.047 1.360 6.881 1.00 86.56 97 GLN A N 1
ATOM 782 C CA . GLN A 1 97 ? -16.963 1.031 8.295 1.00 86.56 97 GLN A CA 1
ATOM 783 C C . GLN A 1 97 ? -16.865 -0.480 8.469 1.00 86.56 97 GLN A C 1
ATOM 785 O O . GLN A 1 97 ? -17.554 -1.246 7.796 1.00 86.56 97 GLN A O 1
ATOM 790 N N . PHE A 1 98 ? -16.028 -0.923 9.402 1.00 89.38 98 PHE A N 1
ATOM 791 C CA . PHE A 1 98 ? -15.937 -2.340 9.737 1.00 89.38 98 PHE A CA 1
ATOM 792 C C . PHE A 1 98 ? -15.638 -2.553 11.212 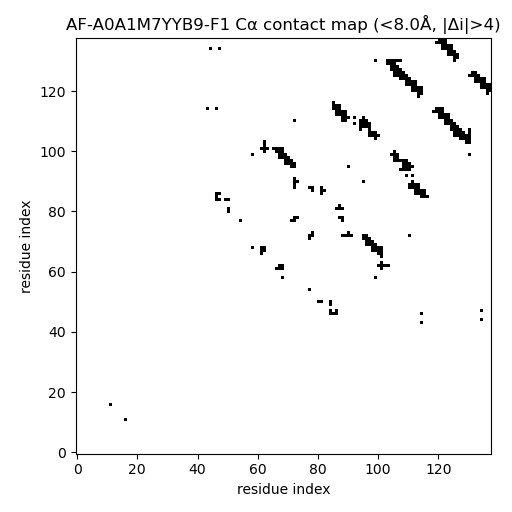1.00 89.38 98 PHE A C 1
ATOM 794 O O . PHE A 1 98 ? -14.979 -1.742 11.865 1.00 89.38 98 PHE A O 1
ATOM 801 N N . VAL A 1 99 ? -16.099 -3.692 11.725 1.00 89.75 99 VAL A N 1
ATOM 802 C CA . VAL A 1 99 ? -15.869 -4.106 13.107 1.00 89.75 99 VAL A CA 1
ATOM 803 C C . VAL A 1 99 ? -14.951 -5.318 13.147 1.00 89.75 99 VAL A C 1
ATOM 805 O O . VAL A 1 99 ? -15.181 -6.317 12.460 1.00 89.75 99 VAL A O 1
ATOM 808 N N . ILE A 1 100 ? -13.933 -5.238 13.998 1.00 89.38 100 ILE A N 1
ATOM 809 C CA . ILE A 1 100 ? -13.131 -6.377 14.439 1.00 89.38 100 ILE A CA 1
ATOM 810 C C . ILE A 1 100 ? -13.531 -6.649 15.884 1.00 89.38 100 ILE A C 1
ATOM 812 O O . ILE A 1 100 ? -13.322 -5.817 16.764 1.00 89.38 100 ILE A O 1
ATOM 816 N N . ARG A 1 101 ? -14.152 -7.799 16.124 1.00 87.69 101 ARG A N 1
ATOM 817 C CA . ARG A 1 101 ? -14.590 -8.197 17.461 1.00 87.69 101 ARG A CA 1
ATOM 818 C C . ARG A 1 101 ? -13.415 -8.715 18.289 1.00 87.69 101 ARG A C 1
ATOM 820 O O . ARG A 1 101 ? -12.464 -9.273 17.745 1.00 87.69 101 ARG A O 1
ATOM 827 N N . ALA A 1 102 ? -13.557 -8.637 19.612 1.00 85.44 102 ALA A N 1
ATOM 828 C CA . ALA A 1 102 ? -12.573 -9.138 20.577 1.00 85.44 102 ALA A CA 1
ATOM 829 C C . ALA A 1 102 ? -12.288 -10.651 20.473 1.00 85.44 102 ALA A C 1
ATOM 831 O O . ALA A 1 102 ? -11.226 -11.109 20.884 1.00 85.44 102 ALA A O 1
ATOM 832 N N . ASP A 1 103 ? -13.210 -11.434 19.903 1.00 82.44 103 ASP A N 1
ATOM 833 C CA . ASP A 1 103 ? -13.027 -12.864 19.615 1.00 82.44 103 ASP A CA 1
ATOM 834 C C . ASP A 1 103 ? -12.292 -13.135 18.287 1.00 82.44 103 ASP A C 1
ATOM 836 O O . ASP A 1 103 ? -12.109 -14.290 17.904 1.00 82.44 103 ASP A O 1
ATOM 840 N N . GLY A 1 104 ? -11.859 -12.084 17.586 1.00 78.44 104 GLY A N 1
ATOM 841 C CA . GLY A 1 104 ? -11.145 -12.163 16.316 1.00 78.44 104 GLY A CA 1
ATOM 842 C C . GLY A 1 104 ? -12.046 -12.270 15.086 1.00 78.44 104 GLY A C 1
ATOM 843 O O . GLY A 1 104 ? -11.523 -12.239 13.975 1.00 78.44 104 GLY A O 1
ATOM 844 N N . PHE A 1 105 ? -13.374 -12.350 15.248 1.00 86.31 105 PHE A N 1
ATOM 845 C CA . PHE A 1 105 ? -14.291 -12.317 14.110 1.00 86.31 105 PHE A CA 1
ATOM 846 C C . PHE A 1 105 ? -14.361 -10.914 13.517 1.00 86.31 105 PHE A C 1
ATOM 848 O O . PHE A 1 105 ? -14.688 -9.938 14.200 1.00 86.31 105 PHE A O 1
ATOM 855 N N . THR A 1 106 ? -14.119 -10.817 12.216 1.00 86.62 106 THR A N 1
ATOM 856 C CA . THR A 1 106 ? -14.260 -9.560 11.483 1.00 86.62 106 THR A CA 1
ATOM 857 C C . THR A 1 106 ? -15.551 -9.531 10.692 1.00 86.62 106 THR A C 1
ATOM 859 O O . THR A 1 106 ? -16.012 -10.554 10.182 1.00 86.62 106 THR A O 1
ATOM 862 N N . GLN A 1 107 ? -16.116 -8.338 10.545 1.00 87.06 107 GLN A N 1
ATOM 863 C CA . GLN A 1 107 ? -17.115 -8.080 9.519 1.00 87.06 107 GLN A CA 1
ATOM 864 C C . GLN A 1 107 ? -16.441 -7.802 8.170 1.00 87.06 107 GLN A C 1
ATOM 866 O O . GLN A 1 107 ? -15.254 -7.481 8.100 1.00 87.06 107 GLN A O 1
ATOM 871 N N . HIS A 1 108 ? -17.200 -7.966 7.090 1.00 87.62 108 HIS A N 1
ATOM 872 C CA . HIS A 1 108 ? -16.785 -7.524 5.771 1.00 87.62 108 HIS A CA 1
ATOM 873 C C . HIS A 1 108 ? -16.722 -6.001 5.775 1.00 87.62 108 HIS A C 1
ATOM 875 O O . HIS A 1 108 ? -17.593 -5.359 6.357 1.00 87.62 108 HIS A O 1
ATOM 881 N N . GLY A 1 109 ? -15.703 -5.449 5.130 1.00 88.62 109 GLY A N 1
ATOM 882 C CA . GLY A 1 109 ? -15.573 -4.013 4.942 1.00 88.62 109 GLY A CA 1
ATOM 883 C C . GLY A 1 109 ? -14.621 -3.700 3.805 1.00 88.62 109 GLY A C 1
ATOM 884 O O . GLY A 1 109 ? -13.740 -4.502 3.476 1.00 88.62 109 GLY A O 1
ATOM 885 N N . GLU A 1 110 ? -14.791 -2.526 3.213 1.00 91.25 110 GLU A N 1
ATOM 886 C CA . GLU A 1 110 ? -13.939 -2.019 2.149 1.00 91.25 110 GLU A CA 1
ATOM 887 C C . GLU A 1 110 ? -13.444 -0.611 2.482 1.00 91.25 110 GLU A C 1
ATOM 8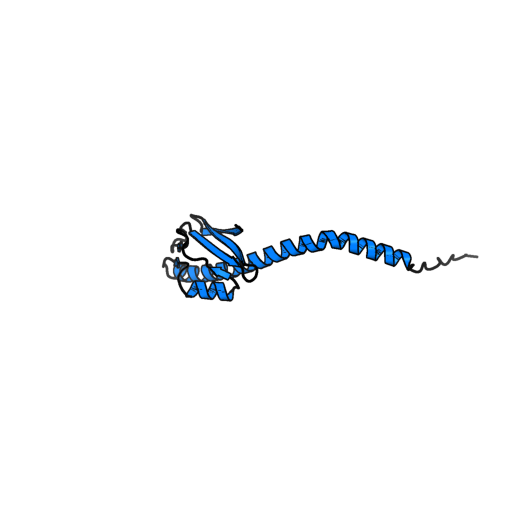89 O O . GLU A 1 110 ? -14.218 0.321 2.667 1.00 91.25 110 GLU A O 1
ATOM 894 N N . VAL A 1 111 ? -12.125 -0.421 2.498 1.00 91.50 111 VAL A N 1
ATOM 895 C CA . VAL A 1 111 ? -11.525 0.911 2.625 1.00 91.50 111 VAL A CA 1
ATOM 896 C C . VAL A 1 111 ? -11.017 1.354 1.264 1.00 91.50 111 VAL A C 1
ATOM 898 O O . VAL A 1 111 ? -10.114 0.741 0.687 1.00 91.50 111 VAL A O 1
ATOM 901 N N . HIS A 1 112 ? -11.582 2.442 0.753 1.00 92.62 112 HIS A N 1
ATOM 902 C CA . HIS A 1 112 ? -11.195 3.027 -0.523 1.00 92.62 112 HIS A CA 1
ATOM 903 C C . HIS A 1 112 ? -10.133 4.099 -0.297 1.00 92.62 112 HIS A C 1
ATOM 905 O O . HIS A 1 112 ? -10.316 5.028 0.485 1.00 92.62 112 HIS A O 1
ATOM 911 N N . LEU A 1 113 ? -9.008 3.965 -0.992 1.00 92.50 113 LEU A N 1
ATOM 912 C CA . LEU A 1 113 ? -7.831 4.807 -0.827 1.00 92.50 113 LEU A CA 1
ATOM 913 C C . LEU A 1 113 ? -7.363 5.344 -2.176 1.00 92.50 113 LEU A C 1
ATOM 915 O O . LEU A 1 113 ? -7.395 4.656 -3.198 1.00 92.50 113 LEU A O 1
ATOM 919 N N . LEU A 1 114 ? -6.850 6.564 -2.161 1.00 93.69 114 LEU A N 1
ATOM 920 C CA . LEU A 1 114 ? -6.155 7.194 -3.268 1.00 93.69 114 LEU A CA 1
ATOM 921 C C . LEU A 1 114 ? -4.674 7.324 -2.909 1.00 93.69 114 LEU A C 1
ATOM 923 O O . LEU A 1 114 ? -4.317 7.953 -1.916 1.00 93.69 114 LEU A O 1
ATOM 927 N N . VAL A 1 115 ? -3.792 6.734 -3.715 1.00 93.88 115 VAL A N 1
ATOM 928 C CA . VAL A 1 115 ? -2.344 6.842 -3.503 1.00 93.88 115 VAL A CA 1
ATOM 929 C C . VAL A 1 115 ? -1.831 8.140 -4.109 1.00 93.88 115 VAL A C 1
ATOM 931 O O . VAL A 1 115 ? -1.954 8.362 -5.316 1.00 93.88 115 VAL A O 1
ATOM 934 N N . LEU A 1 116 ? -1.216 8.985 -3.285 1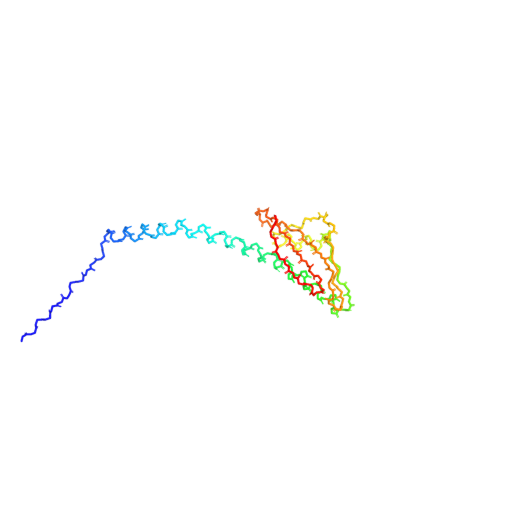.00 90.81 116 LEU A N 1
ATOM 935 C CA . LEU A 1 116 ? -0.648 10.265 -3.693 1.00 90.81 116 LEU A CA 1
ATOM 936 C C . LEU A 1 116 ? 0.868 10.150 -3.946 1.00 90.81 116 LEU A C 1
ATOM 938 O O . LEU A 1 116 ? 1.560 9.392 -3.256 1.00 90.81 116 LEU A O 1
ATOM 942 N N . PRO A 1 117 ? 1.422 10.910 -4.912 1.00 88.94 117 PRO A N 1
ATOM 943 C CA . PRO A 1 117 ? 0.748 11.885 -5.777 1.00 88.94 117 PRO A CA 1
ATOM 944 C C . PRO A 1 117 ? 0.152 11.279 -7.059 1.00 88.94 117 PRO A C 1
ATOM 946 O O . PRO A 1 117 ? -0.446 12.008 -7.844 1.00 88.94 117 PRO A O 1
ATOM 949 N N . GLU A 1 118 ? 0.318 9.974 -7.302 1.00 87.75 118 GLU A N 1
ATOM 950 C CA . GLU A 1 118 ? -0.068 9.343 -8.573 1.00 87.75 118 GLU A CA 1
ATOM 951 C C . GLU A 1 118 ? -1.592 9.321 -8.822 1.00 87.75 118 GLU A C 1
ATOM 953 O O . GLU A 1 118 ? -2.022 9.053 -9.942 1.00 87.75 118 GLU A O 1
ATOM 958 N N . LYS A 1 119 ? -2.404 9.611 -7.794 1.00 90.12 119 LYS A N 1
ATOM 959 C CA . LYS A 1 119 ? -3.876 9.581 -7.801 1.00 90.12 119 LYS A CA 1
ATOM 960 C C . LYS A 1 119 ? -4.435 8.241 -8.290 1.00 90.12 119 LYS A C 1
ATOM 962 O O . LYS A 1 119 ? -5.428 8.186 -9.014 1.00 90.12 119 LYS A O 1
ATOM 967 N N . ILE A 1 120 ? -3.793 7.147 -7.884 1.00 91.88 120 ILE A N 1
ATOM 968 C CA . ILE A 1 120 ? -4.218 5.788 -8.232 1.00 91.88 120 ILE A CA 1
ATOM 969 C C . ILE A 1 120 ? -5.149 5.263 -7.146 1.00 91.88 120 ILE A C 1
ATOM 971 O O . ILE A 1 120 ? -4.798 5.290 -5.966 1.00 91.88 120 ILE A O 1
ATOM 975 N N . ARG A 1 121 ? -6.319 4.769 -7.553 1.00 93.94 121 ARG A N 1
ATOM 976 C CA . ARG A 1 121 ? -7.328 4.221 -6.649 1.00 93.94 121 ARG A CA 1
ATOM 977 C C . ARG A 1 121 ? -7.013 2.781 -6.280 1.00 93.94 121 ARG A C 1
ATOM 979 O O . ARG A 1 121 ? -6.665 1.957 -7.126 1.00 93.94 121 ARG A O 1
ATOM 986 N N . TRP A 1 122 ? -7.146 2.500 -4.999 1.00 94.62 122 TRP A N 1
ATOM 987 C CA . TRP A 1 122 ? -6.998 1.183 -4.419 1.00 94.62 122 TRP A CA 1
ATOM 988 C C . TRP A 1 122 ? -8.117 0.928 -3.428 1.00 94.62 122 TRP A C 1
ATOM 990 O O . TRP A 1 122 ? -8.641 1.854 -2.813 1.00 94.62 122 TRP A O 1
ATOM 1000 N N . LYS A 1 123 ? -8.475 -0.339 -3.270 1.00 93.62 123 LYS A N 1
ATOM 1001 C CA . LYS A 1 123 ? -9.363 -0.806 -2.220 1.00 93.62 123 LYS A CA 1
ATOM 1002 C C . LYS A 1 123 ? -8.662 -1.833 -1.347 1.00 93.62 123 LYS A C 1
ATOM 1004 O O . LYS A 1 123 ? -7.909 -2.676 -1.848 1.00 93.62 123 LYS A O 1
ATOM 1009 N N . ILE A 1 124 ? -8.911 -1.726 -0.051 1.00 93.19 124 ILE A N 1
ATOM 1010 C CA . ILE A 1 124 ? -8.562 -2.714 0.961 1.00 93.19 124 ILE A CA 1
ATOM 1011 C C . ILE A 1 124 ? -9.855 -3.431 1.312 1.00 93.19 124 ILE A C 1
ATOM 1013 O O . ILE A 1 124 ? -10.727 -2.830 1.928 1.00 93.19 124 ILE A O 1
ATOM 1017 N N . THR A 1 125 ? -9.983 -4.692 0.921 1.00 92.25 125 THR A N 1
ATOM 1018 C CA . THR A 1 125 ? -11.144 -5.513 1.267 1.00 92.25 125 THR A CA 1
ATOM 1019 C C . THR A 1 125 ? -10.787 -6.406 2.447 1.00 92.25 125 THR A C 1
ATOM 1021 O O . THR A 1 125 ? -9.80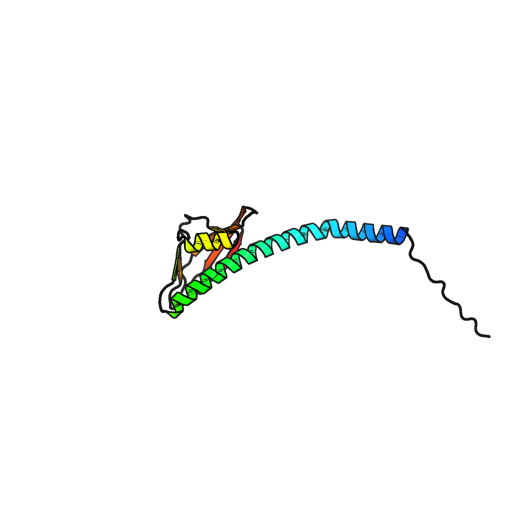9 -7.155 2.382 1.00 92.25 125 THR A O 1
ATOM 1024 N N . ILE A 1 126 ? -11.589 -6.342 3.505 1.00 91.50 126 ILE A N 1
ATOM 1025 C CA . ILE A 1 126 ? -11.498 -7.202 4.685 1.00 91.50 126 ILE A CA 1
ATOM 1026 C C . ILE A 1 126 ? -12.568 -8.282 4.547 1.00 91.50 126 ILE A C 1
ATOM 1028 O O . ILE A 1 126 ? -13.742 -7.995 4.296 1.00 91.50 126 ILE A O 1
ATOM 1032 N N . SER A 1 127 ? -12.154 -9.541 4.656 1.00 88.75 127 SER A N 1
ATOM 1033 C CA . SER A 1 127 ? -13.033 -10.693 4.441 1.00 88.75 127 SER A CA 1
ATOM 1034 C C . SER A 1 127 ? -13.422 -11.324 5.771 1.00 88.75 127 SER A C 1
ATOM 1036 O O . SER A 1 127 ? -12.609 -11.428 6.686 1.00 88.75 127 SER A O 1
ATOM 1038 N N . MET A 1 128 ? -14.677 -11.757 5.875 1.00 87.62 128 MET A N 1
ATOM 1039 C CA . MET A 1 128 ? -15.125 -12.597 6.984 1.00 87.62 128 MET A CA 1
ATOM 1040 C C . MET A 1 128 ? -14.685 -14.055 6.757 1.00 87.62 128 MET A C 1
ATOM 1042 O O . MET A 1 128 ? -14.597 -14.480 5.602 1.00 87.62 128 MET A O 1
ATOM 1046 N N . PRO A 1 129 ? -14.522 -14.865 7.818 1.00 83.69 129 PRO A N 1
ATOM 1047 C CA . PRO A 1 129 ? -14.590 -14.500 9.239 1.00 83.69 129 PRO A CA 1
ATOM 1048 C C . PRO A 1 129 ? -13.235 -14.101 9.847 1.00 83.69 129 PRO A C 1
ATOM 1050 O O . PRO A 1 129 ? -13.198 -13.621 10.975 1.00 83.69 129 PRO A O 1
ATOM 1053 N N . ASP A 1 130 ? -12.139 -14.343 9.128 1.00 82.69 130 ASP A N 1
ATOM 1054 C CA . ASP A 1 130 ? -10.765 -14.336 9.640 1.00 82.69 130 ASP A CA 1
ATOM 1055 C C . ASP A 1 130 ? -10.056 -12.977 9.542 1.00 82.69 130 ASP A C 1
ATOM 1057 O O . ASP A 1 130 ? -8.914 -12.834 9.985 1.00 82.69 130 ASP A O 1
ATOM 1061 N N . GLY A 1 131 ? -10.702 -11.981 8.937 1.00 83.94 131 GLY A N 1
ATOM 1062 C CA . GLY A 1 131 ? -10.116 -10.666 8.716 1.00 83.94 131 GLY A CA 1
ATOM 1063 C C . GLY A 1 131 ? -9.047 -10.655 7.638 1.00 83.94 131 GLY A C 1
ATOM 1064 O O . GLY A 1 131 ? -8.213 -9.747 7.629 1.00 83.94 131 GLY A O 1
ATOM 1065 N N . SER A 1 132 ? -9.030 -11.646 6.742 1.00 88.88 132 SER A N 1
ATOM 1066 C CA . SER A 1 132 ? -8.072 -11.675 5.640 1.00 88.88 132 SER A CA 1
ATOM 1067 C C . SER A 1 132 ? -8.226 -10.441 4.748 1.00 88.88 132 SER A C 1
ATOM 1069 O O . SER A 1 132 ? -9.326 -10.054 4.339 1.00 88.88 132 SER A O 1
ATOM 1071 N N . VAL A 1 133 ? -7.089 -9.803 4.459 1.00 91.88 133 VAL A N 1
ATOM 1072 C CA . VAL A 1 133 ? -7.038 -8.513 3.768 1.00 91.88 133 VAL A CA 1
ATOM 1073 C C . VAL A 1 133 ? -6.498 -8.662 2.361 1.00 91.88 133 VAL A C 1
ATOM 1075 O O . VAL A 1 133 ? -5.422 -9.219 2.145 1.00 91.88 133 VAL A O 1
ATOM 1078 N N . HIS A 1 134 ? -7.236 -8.097 1.411 1.00 93.31 134 HIS A N 1
ATOM 1079 C CA . HIS A 1 134 ? -6.892 -8.096 -0.000 1.00 93.31 134 HIS A CA 1
ATOM 1080 C C . HIS A 1 134 ? -6.758 -6.665 -0.517 1.00 93.31 134 HIS A C 1
ATOM 1082 O O . HIS A 1 134 ? -7.659 -5.842 -0.367 1.00 93.31 134 HIS A O 1
ATOM 1088 N N . PHE A 1 135 ? -5.629 -6.382 -1.167 1.00 93.94 135 PHE A N 1
ATOM 1089 C CA . PHE A 1 135 ? -5.361 -5.101 -1.816 1.00 93.94 135 PHE A CA 1
ATOM 1090 C C . PHE A 1 135 ? -5.641 -5.213 -3.312 1.00 93.94 135 PHE A C 1
ATOM 1092 O O . PHE A 1 135 ? -4.956 -5.965 -4.013 1.00 93.94 135 PHE A O 1
ATOM 1099 N N . ALA A 1 136 ? -6.595 -4.436 -3.819 1.00 93.75 136 ALA A N 1
ATOM 1100 C CA . ALA A 1 136 ? -6.932 -4.417 -5.237 1.00 93.75 136 ALA A CA 1
ATOM 1101 C C . ALA A 1 136 ? -6.923 -2.992 -5.794 1.00 93.75 136 ALA A C 1
ATOM 1103 O O . ALA A 1 136 ? -7.406 -2.055 -5.166 1.00 93.75 136 ALA A O 1
ATOM 1104 N N . ARG A 1 137 ? -6.383 -2.833 -7.001 1.00 91.69 137 ARG A N 1
ATOM 1105 C CA . ARG A 1 137 ? -6.488 -1.594 -7.778 1.00 91.69 137 ARG A CA 1
ATOM 1106 C C . ARG A 1 137 ? -7.783 -1.630 -8.595 1.00 91.69 137 ARG A C 1
ATOM 1108 O O . ARG A 1 137 ? -8.102 -2.690 -9.133 1.00 91.69 137 ARG A O 1
ATOM 1115 N N . TYR A 1 138 ? -8.480 -0.501 -8.711 1.00 87.75 138 TYR A N 1
ATOM 1116 C CA . TYR A 1 138 ? -9.701 -0.350 -9.516 1.00 87.75 138 TYR A CA 1
ATOM 1117 C C . TYR A 1 138 ? -9.748 0.996 -10.246 1.00 87.75 138 TYR A C 1
ATOM 1119 O O . TYR A 1 138 ? -8.918 1.881 -9.922 1.00 87.75 138 TYR A O 1
#

Secondary structure (DSSP, 8-state):
------PPP-PPPHHHHHHHHHHHHHHHHHHHHHHHHHHHHHHHHHHHHHHHHHHHHHHHHHHHTTPPEEEETT-HHHHHHHHHTTEEE----TT-EEEE-TTSPBPPEEEEEEETTTTEEEEEEEETTTTEEEEEE-

Foldseek 3Di:
DDDDPDDDDDDDDPVNVVVVVVVVVVVCVPPVVVVVVVVVVVLQVVLVVQLVVVVVVVQVVCLVVQHKDKAALPDPVSQVSQVVSQKGWDHDDPQRMWIQGSVQAIDWGKTWIQHPPVRWIWIWTQDPGRRDTDIDTD

Organism: NCBI:txid1117707

Radius of gyration: 26.97 Å; Cα contacts (8 Å, |Δi|>4): 186; chains: 1; bounding box: 87×38×59 Å

InterPro domains:
  IPR012902 Prokaryotic N-terminal methylation site [PF07963] (10-31)
  IPR012902 Prokaryotic N-terminal methylation site [PS00409] (10-30)
  IPR012902 Prokaryotic N-terminal methylation site [TIGR02532] (10-31)
  IPR045584 Pilin-like [SSF54523] (12-102)

pLDDT: mean 88.29, std 9.1, range [44.94, 97.69]

Mean predicted aligned error: 8.1 Å

Nearest PDB structures (foldseek):
  8tm8-assembly1_A  TM=3.458E-01  e=7.967E+00  Dioscoreophyllum cumminsii
  2aca-assembly1_B  TM=3.618E-01  e=7.506E+00  Vibrio parahaemolyticus
  6u9j-assembly1_A  TM=2.958E-01  e=9.529E+00  Escherichia coli O157:H7
  2ph0-assembly1_A  TM=2.983E-01  e=9.529E+00  Pectobacterium carotovorum

Solvent-accessible surface area (backbone atoms only — not comparable to full-atom values): 7648 Å² total; per-residue (Å²): 137,85,84,79,80,78,77,76,84,82,75,89,52,72,66,59,52,52,52,51,53,50,52,51,50,61,52,45,70,62,50,52,63,56,51,52,55,55,52,54,51,52,55,50,49,52,34,53,50,54,44,48,51,50,58,48,54,54,39,49,54,31,32,74,72,65,35,63,28,75,50,49,58,83,41,63,72,57,43,53,48,24,48,76,48,40,28,41,67,56,69,90,50,99,40,33,44,34,43,40,38,44,87,57,46,22,45,59,24,39,46,42,34,30,37,56,89,80,67,46,45,34,36,42,38,33,33,62,56,76,48,53,76,45,83,45,76,108